Protein AF-A0A4D7CC90-F1 (afdb_monomer_lite)

Secondary structure (DSSP, 8-state):
-EEETTTTEEHHHHHHHHHHS---SHHHHHHHTT---SS-TTHHHHHHHHHHHHHHHS---

InterPro domains:
  IPR007419 BFD-like [2Fe-2S]-binding domain [PF04324] (2-51)
  IPR041854 BFD-like [2Fe-2S]-binding domain superfamily [G3DSA:1.10.10.1100] (1-55)
  IPR052371 Bacterioferritin-associated ferredoxin [PTHR37424] (1-55)

Foldseek 3Di:
DQLDPVLRDDLVLLLVLLVVDVDLAPQRSQVSVVHGDDPCPSRVVSNVSSVVSVVVVDPDD

Organism: NCBI:txid1763828

Radius of gyration: 10.99 Å; chains: 1; bounding box: 28×21×31 Å

Structure (mmCIF, N/CA/C/O backbone):
data_AF-A0A4D7CC90-F1
#
_entry.id   AF-A0A4D7CC90-F1
#
loop_
_atom_site.group_PDB
_atom_site.id
_atom_site.type_symbol
_atom_site.label_atom_id
_atom_site.label_alt_id
_atom_site.label_comp_id
_atom_site.label_asym_id
_atom_site.label_entity_id
_atom_site.label_seq_id
_atom_site.pdbx_PDB_ins_code
_atom_site.Cartn_x
_atom_site.Cartn_y
_atom_site.Cartn_z
_atom_site.occupancy
_atom_site.B_iso_or_equiv
_atom_site.auth_seq_id
_atom_site.auth_comp_id
_atom_site.auth_asym_id
_atom_site.auth_atom_id
_atom_site.pdbx_PDB_model_num
ATOM 1 N N . MET A 1 1 ? 3.131 -11.309 -2.336 1.00 90.62 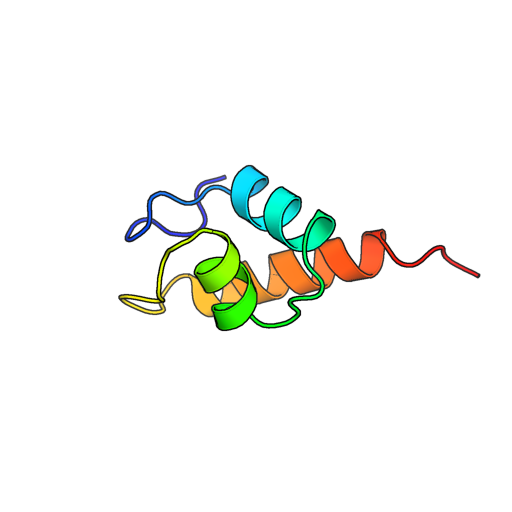1 MET A N 1
ATOM 2 C CA . MET A 1 1 ? 3.105 -11.645 -0.890 1.00 90.62 1 MET A CA 1
ATOM 3 C C . MET A 1 1 ? 1.972 -10.893 -0.182 1.00 90.62 1 MET A C 1
ATOM 5 O O . MET A 1 1 ? 1.493 -9.922 -0.754 1.00 90.62 1 MET A O 1
ATOM 9 N N . ILE A 1 2 ? 1.490 -11.339 0.992 1.00 97.06 2 ILE A N 1
ATOM 10 C CA . ILE A 1 2 ? 0.552 -10.538 1.815 1.00 97.06 2 ILE A CA 1
ATOM 11 C C . ILE A 1 2 ? 1.328 -9.363 2.418 1.00 97.06 2 ILE A C 1
ATOM 13 O O . ILE A 1 2 ? 2.384 -9.573 3.007 1.00 97.06 2 ILE A O 1
ATOM 17 N N . VAL A 1 3 ? 0.798 -8.149 2.273 1.00 97.88 3 VAL A N 1
ATOM 18 C CA . VAL A 1 3 ? 1.362 -6.909 2.827 1.00 97.88 3 VAL A CA 1
ATOM 19 C C . VAL A 1 3 ? 0.612 -6.501 4.091 1.00 97.88 3 VAL A C 1
ATOM 21 O O . VAL A 1 3 ? 1.237 -6.190 5.099 1.00 97.88 3 VAL A O 1
ATOM 24 N N . CYS A 1 4 ? -0.725 -6.519 4.066 1.00 98.19 4 CYS A N 1
ATOM 25 C CA . CYS A 1 4 ? -1.557 -6.116 5.198 1.00 98.19 4 CYS A CA 1
ATOM 26 C C . CYS A 1 4 ? -2.605 -7.177 5.497 1.00 98.19 4 CYS A C 1
ATOM 28 O O . CYS A 1 4 ? -3.513 -7.391 4.702 1.00 98.19 4 CYS A O 1
ATOM 30 N N . PHE A 1 5 ? -2.516 -7.789 6.675 1.00 97.88 5 PHE A N 1
ATOM 31 C CA . PHE A 1 5 ? -3.514 -8.762 7.109 1.00 97.88 5 PHE A CA 1
ATOM 32 C C . PHE A 1 5 ? -4.856 -8.104 7.469 1.00 97.88 5 PHE A C 1
ATOM 34 O O . PHE A 1 5 ? -5.903 -8.641 7.139 1.00 97.88 5 PHE A O 1
ATOM 41 N N . CYS A 1 6 ? -4.845 -6.920 8.097 1.00 98.06 6 CYS A N 1
ATOM 42 C CA . CYS A 1 6 ? -6.076 -6.241 8.524 1.00 98.06 6 CYS A CA 1
ATOM 43 C C . CYS A 1 6 ? -7.003 -5.863 7.363 1.00 98.06 6 CYS A C 1
ATOM 45 O O . CYS A 1 6 ? -8.215 -5.872 7.536 1.00 98.06 6 CYS A O 1
ATOM 47 N N . ASN A 1 7 ? -6.424 -5.517 6.211 1.00 97.06 7 ASN A N 1
ATOM 48 C CA . ASN A 1 7 ? -7.152 -5.066 5.024 1.00 97.06 7 ASN A CA 1
ATOM 49 C C . ASN A 1 7 ? -7.111 -6.096 3.878 1.00 97.06 7 ASN A C 1
ATOM 51 O O . ASN A 1 7 ? -7.495 -5.760 2.765 1.00 97.06 7 ASN A O 1
ATOM 55 N N . ASP A 1 8 ? -6.606 -7.310 4.134 1.00 97.62 8 ASP A N 1
ATOM 56 C CA . ASP A 1 8 ? -6.397 -8.376 3.138 1.00 97.62 8 ASP A CA 1
ATOM 57 C C . ASP A 1 8 ? -5.678 -7.911 1.852 1.00 97.62 8 ASP A C 1
ATOM 59 O O . ASP A 1 8 ? -6.043 -8.265 0.735 1.00 97.62 8 ASP A O 1
ATOM 63 N N . LEU A 1 9 ? -4.629 -7.095 2.005 1.00 97.81 9 LEU A N 1
ATOM 64 C CA . LEU A 1 9 ? -3.874 -6.555 0.872 1.00 97.81 9 LEU A CA 1
ATOM 65 C C . LEU A 1 9 ? -2.647 -7.398 0.560 1.00 97.81 9 LEU A C 1
ATOM 67 O O . LEU A 1 9 ? -1.845 -7.730 1.444 1.00 97.81 9 LEU A O 1
ATOM 71 N N . ARG A 1 10 ? -2.434 -7.651 -0.727 1.00 98.19 10 ARG A N 1
ATOM 72 C CA . ARG A 1 10 ? -1.238 -8.278 -1.289 1.00 98.19 10 ARG A CA 1
ATOM 73 C C . ARG A 1 10 ? -0.377 -7.241 -1.993 1.00 98.19 10 ARG A C 1
ATOM 75 O O . ARG A 1 10 ? -0.823 -6.153 -2.344 1.00 98.19 10 ARG A O 1
ATOM 82 N N . GLU A 1 11 ? 0.874 -7.607 -2.251 1.00 97.50 11 GLU A N 1
ATOM 83 C CA . GLU A 1 11 ? 1.788 -6.760 -3.020 1.00 97.50 11 GLU A CA 1
ATOM 84 C C . GLU A 1 11 ? 1.181 -6.354 -4.360 1.00 97.50 11 GLU A C 1
ATOM 86 O O . GLU A 1 11 ? 1.295 -5.203 -4.743 1.00 97.50 11 GLU A O 1
ATOM 91 N N . THR A 1 12 ? 0.499 -7.264 -5.057 1.00 97.19 12 THR A N 1
ATOM 92 C CA . THR A 1 12 ? -0.154 -6.965 -6.339 1.00 97.19 12 THR A CA 1
ATOM 93 C C . THR A 1 12 ? -1.165 -5.831 -6.228 1.00 97.19 12 THR A C 1
ATOM 95 O O . THR A 1 12 ? -1.216 -4.989 -7.122 1.00 97.19 12 THR A O 1
ATOM 98 N N . ASP A 1 13 ? -1.916 -5.769 -5.129 1.00 96.94 13 ASP A N 1
ATOM 99 C CA . ASP A 1 13 ? -2.925 -4.732 -4.902 1.00 96.94 13 ASP A CA 1
ATOM 100 C C . ASP A 1 13 ? -2.243 -3.382 -4.674 1.00 96.94 13 ASP A C 1
ATOM 102 O O . ASP A 1 13 ? -2.574 -2.394 -5.327 1.00 96.94 13 ASP A O 1
ATOM 106 N N . VAL A 1 14 ? -1.206 -3.362 -3.828 1.00 96.25 14 VAL A N 1
ATOM 107 C CA . VAL A 1 14 ? -0.414 -2.156 -3.546 1.00 96.25 14 VAL A CA 1
ATOM 108 C C . VAL A 1 14 ? 0.302 -1.661 -4.806 1.00 96.25 14 VAL A C 1
ATOM 110 O O . VAL A 1 14 ? 0.199 -0.485 -5.141 1.00 96.25 14 V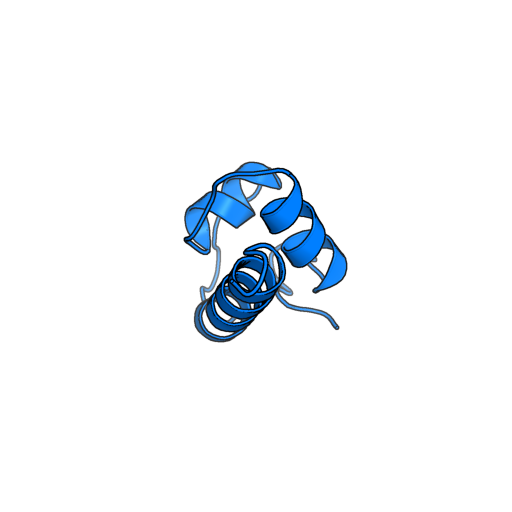AL A O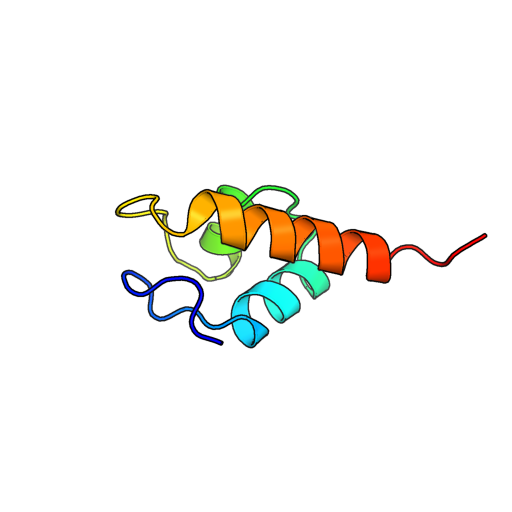 1
ATOM 113 N N . ARG A 1 15 ? 0.971 -2.545 -5.559 1.00 95.75 15 ARG A N 1
ATOM 114 C CA . ARG A 1 15 ? 1.664 -2.187 -6.809 1.00 95.75 15 ARG A CA 1
ATOM 115 C C . ARG A 1 15 ? 0.687 -1.642 -7.853 1.00 95.75 15 ARG A C 1
ATOM 117 O O . ARG A 1 15 ? 0.974 -0.644 -8.509 1.00 95.75 15 ARG A O 1
ATOM 124 N N . THR A 1 16 ? -0.490 -2.255 -7.988 1.00 95.19 16 THR A N 1
ATOM 125 C CA . THR A 1 16 ? -1.532 -1.783 -8.916 1.00 95.19 16 THR A CA 1
ATOM 126 C C . THR A 1 16 ? -2.065 -0.412 -8.503 1.00 95.19 16 THR A C 1
ATOM 128 O O . THR A 1 16 ? -2.215 0.470 -9.351 1.00 95.19 16 THR A O 1
ATOM 131 N N . ALA A 1 17 ? -2.289 -0.190 -7.208 1.00 95.44 17 ALA A N 1
ATOM 132 C CA . ALA A 1 17 ? -2.706 1.105 -6.683 1.00 95.44 17 ALA A CA 1
ATOM 133 C C . ALA A 1 17 ? -1.653 2.197 -6.927 1.00 95.44 17 ALA A C 1
ATOM 135 O O . ALA A 1 17 ? -1.993 3.293 -7.364 1.00 95.44 17 ALA A O 1
ATOM 136 N N . VAL A 1 18 ? -0.365 1.901 -6.746 1.00 95.69 18 VAL A N 1
ATOM 137 C CA . VAL A 1 18 ? 0.720 2.856 -7.047 1.00 95.69 18 VAL A CA 1
ATOM 138 C C . VAL A 1 18 ? 0.769 3.216 -8.533 1.00 95.69 18 VAL A C 1
ATOM 140 O O . VAL A 1 18 ? 1.039 4.356 -8.883 1.00 95.69 18 VAL A O 1
ATOM 143 N N . ARG A 1 19 ? 0.476 2.270 -9.430 1.00 92.44 19 ARG A N 1
ATOM 144 C CA . ARG A 1 19 ? 0.477 2.514 -10.886 1.00 92.44 19 ARG A CA 1
ATOM 145 C C . ARG A 1 19 ? -0.729 3.309 -11.373 1.00 92.44 19 ARG A C 1
ATOM 147 O O . ARG A 1 19 ? -0.648 3.978 -12.398 1.00 92.44 19 ARG A O 1
AT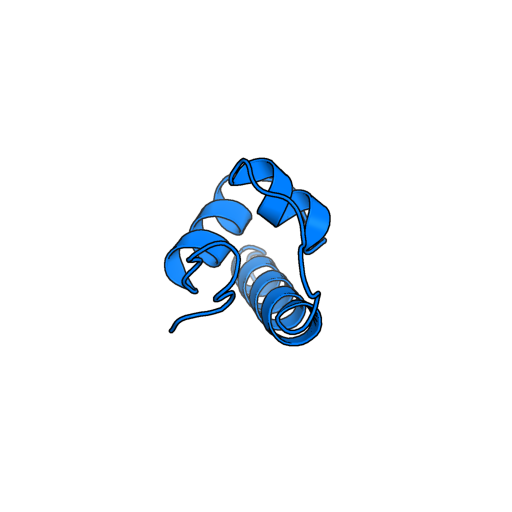OM 154 N N . THR A 1 20 ? -1.853 3.194 -10.675 1.00 90.75 20 THR A N 1
ATOM 155 C CA . THR A 1 20 ? -3.128 3.819 -11.061 1.00 90.75 20 THR A CA 1
ATOM 156 C C . THR A 1 20 ? -3.383 5.139 -10.341 1.00 90.75 20 THR A C 1
ATOM 158 O O . THR A 1 20 ? -4.295 5.875 -10.713 1.00 90.75 20 THR A O 1
ATOM 161 N N . THR A 1 21 ? -2.572 5.467 -9.335 1.00 85.38 21 THR A N 1
ATOM 162 C CA . THR A 1 21 ? -2.746 6.655 -8.499 1.00 85.38 21 THR A CA 1
ATOM 163 C C . THR A 1 21 ? -1.439 7.428 -8.373 1.00 85.38 21 THR A C 1
ATOM 165 O O . THR A 1 21 ? -0.355 6.875 -8.500 1.00 85.38 21 THR A O 1
ATOM 168 N N . ALA A 1 22 ? -1.525 8.724 -8.077 1.00 78.38 22 ALA A N 1
ATOM 169 C CA . ALA A 1 22 ? -0.350 9.546 -7.774 1.00 78.38 22 ALA A CA 1
ATOM 170 C C . ALA A 1 22 ? 0.063 9.482 -6.283 1.00 78.38 22 ALA A C 1
ATOM 172 O O . ALA A 1 22 ? 0.825 10.328 -5.812 1.00 78.38 22 ALA A O 1
ATOM 173 N N . GLY A 1 23 ? -0.479 8.530 -5.514 1.00 80.62 23 GLY A N 1
ATOM 174 C CA . GLY A 1 23 ? -0.255 8.429 -4.073 1.00 80.62 23 GLY A CA 1
ATOM 175 C C . GLY A 1 23 ? 1.158 7.953 -3.737 1.00 80.62 23 GLY A C 1
ATOM 176 O O . GLY A 1 23 ? 1.574 6.894 -4.199 1.00 80.62 23 GLY A O 1
ATOM 177 N N . ARG A 1 24 ? 1.894 8.725 -2.921 1.00 88.06 24 ARG A N 1
ATOM 178 C CA . ARG A 1 24 ? 3.255 8.387 -2.443 1.00 88.06 24 ARG A CA 1
ATOM 179 C C . ARG A 1 24 ? 3.328 7.857 -1.020 1.00 88.06 24 ARG A C 1
ATOM 181 O O . ARG A 1 24 ? 4.348 7.307 -0.632 1.00 88.06 24 ARG A O 1
ATOM 188 N N . SER A 1 25 ? 2.259 8.006 -0.253 1.00 94.50 25 SER A N 1
ATOM 189 C CA . SER A 1 25 ? 2.213 7.585 1.148 1.00 94.50 25 SER A CA 1
ATOM 190 C C . SER A 1 25 ? 1.311 6.371 1.308 1.00 94.50 25 SER A C 1
ATOM 192 O O . SER A 1 25 ? 0.310 6.255 0.590 1.00 94.50 25 SER A O 1
ATOM 194 N N . VAL A 1 26 ? 1.608 5.514 2.285 1.00 96.38 26 VAL A N 1
ATOM 195 C CA . VAL A 1 26 ? 0.773 4.348 2.626 1.00 96.38 26 VAL A CA 1
ATOM 196 C C . VAL A 1 26 ? -0.699 4.735 2.776 1.00 96.38 26 VAL A C 1
ATOM 198 O O . VAL A 1 26 ? -1.556 4.089 2.182 1.00 96.38 26 VAL A O 1
ATOM 201 N N . GLU A 1 27 ? -1.005 5.822 3.488 1.00 95.50 27 GLU A N 1
ATOM 202 C CA . GLU A 1 27 ? -2.368 6.321 3.685 1.00 95.50 27 GLU A CA 1
ATOM 203 C C . GLU A 1 27 ? -3.067 6.616 2.357 1.00 95.50 27 GLU A C 1
ATOM 205 O O . GLU A 1 27 ? -4.209 6.211 2.157 1.00 95.50 27 GLU A O 1
ATOM 210 N N . SER A 1 28 ? -2.379 7.301 1.439 1.00 95.06 28 SER A N 1
ATOM 211 C CA . SER A 1 28 ? -2.945 7.671 0.137 1.00 95.06 28 SER A CA 1
ATOM 212 C C . SER A 1 28 ? -3.222 6.447 -0.735 1.00 95.06 28 SER A C 1
ATOM 214 O O . SER A 1 28 ? -4.271 6.360 -1.372 1.00 95.06 28 SER A O 1
ATOM 216 N N . VAL A 1 29 ? -2.318 5.466 -0.707 1.00 96.12 29 VAL A N 1
ATOM 217 C CA . VAL A 1 29 ? -2.461 4.217 -1.457 1.00 96.12 29 VAL A CA 1
ATOM 218 C C . VAL A 1 29 ? -3.591 3.370 -0.869 1.00 96.12 29 VAL A C 1
ATOM 220 O O . VAL A 1 29 ? -4.444 2.888 -1.609 1.00 96.12 29 VAL A O 1
ATOM 223 N N . TYR A 1 30 ? -3.679 3.249 0.455 1.00 96.38 30 TYR A N 1
ATOM 224 C CA . TYR A 1 30 ? -4.736 2.477 1.117 1.00 96.38 30 TYR A CA 1
ATOM 225 C C . TYR A 1 30 ? -6.107 3.126 0.911 1.00 96.38 30 TYR A C 1
ATOM 227 O O . TYR A 1 30 ? -7.071 2.427 0.593 1.00 96.38 30 TYR A O 1
ATOM 235 N N . ALA A 1 31 ? -6.180 4.459 0.983 1.00 95.38 31 ALA A N 1
ATOM 236 C CA . ALA A 1 31 ? -7.400 5.204 0.693 1.00 95.38 31 ALA A CA 1
ATOM 237 C C . ALA A 1 31 ? -7.881 4.974 -0.748 1.00 95.38 31 ALA A C 1
ATOM 239 O O . ALA A 1 31 ? -9.079 4.819 -0.973 1.00 95.38 31 ALA A O 1
ATOM 240 N N . SER A 1 32 ? -6.963 4.882 -1.717 1.00 95.44 32 SER A N 1
ATOM 241 C CA . SER A 1 32 ? -7.315 4.567 -3.109 1.00 95.44 32 SER A CA 1
ATOM 242 C C . SER A 1 32 ? -7.859 3.149 -3.306 1.00 95.44 32 SER A C 1
ATOM 244 O O . SER A 1 32 ? -8.662 2.913 -4.204 1.00 95.44 32 SER A O 1
ATOM 246 N N . LEU A 1 33 ? -7.469 2.225 -2.425 1.00 95.12 33 LEU A N 1
ATOM 247 C CA . LEU A 1 33 ? -7.996 0.864 -2.343 1.00 95.12 33 LEU A CA 1
ATOM 248 C C . LEU A 1 33 ? -9.304 0.790 -1.532 1.00 95.12 33 LEU A C 1
ATOM 250 O O . LEU A 1 33 ? -9.830 -0.297 -1.311 1.00 95.12 33 LEU A O 1
ATOM 254 N N . GLY A 1 34 ? -9.837 1.930 -1.079 1.00 95.69 34 GLY A N 1
ATOM 255 C CA . GLY A 1 34 ? -11.083 2.004 -0.317 1.00 95.69 34 GLY A CA 1
ATOM 256 C C . GLY A 1 34 ? -10.950 1.563 1.140 1.00 95.69 34 GLY A C 1
ATOM 257 O O . GLY A 1 34 ? -11.955 1.243 1.771 1.00 95.69 34 GLY A O 1
ATOM 258 N N . CYS A 1 35 ? -9.731 1.539 1.686 1.00 95.69 35 CYS A N 1
ATOM 259 C CA . CYS A 1 35 ? -9.467 1.123 3.060 1.00 95.69 35 CYS A CA 1
ATOM 260 C C . CYS A 1 35 ? -8.667 2.178 3.841 1.00 95.69 35 CYS A C 1
ATOM 262 O O . CYS A 1 35 ? -8.107 3.120 3.281 1.00 95.69 35 CYS A O 1
ATOM 264 N N . GLN A 1 36 ? -8.614 2.026 5.164 1.00 95.50 36 GLN A N 1
ATOM 265 C CA . GLN A 1 36 ? -7.797 2.859 6.047 1.00 95.50 36 GLN A CA 1
ATOM 266 C C . GLN A 1 36 ? -6.763 1.993 6.771 1.00 95.50 36 GLN A C 1
ATOM 268 O O . GLN A 1 36 ? -6.932 0.781 6.927 1.00 95.50 36 GLN A O 1
ATOM 273 N N . LEU A 1 37 ? -5.677 2.609 7.235 1.00 94.94 37 LEU A N 1
AT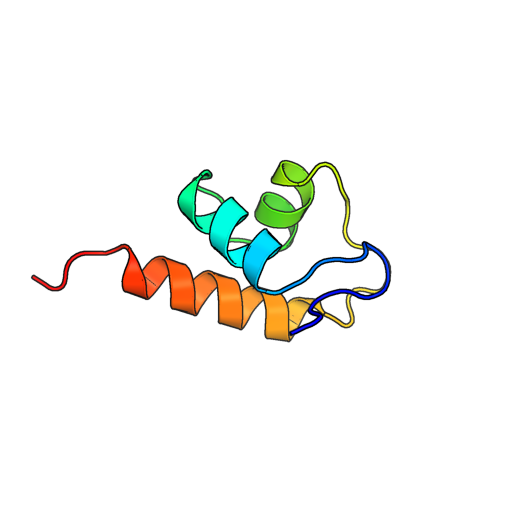OM 274 C CA . LEU A 1 37 ? -4.721 1.937 8.111 1.00 94.94 37 LEU A CA 1
ATOM 275 C C . LEU A 1 37 ? -5.398 1.533 9.432 1.00 94.94 37 LEU A C 1
ATOM 277 O O . LEU A 1 37 ? -6.138 2.310 10.027 1.00 94.94 37 LEU A O 1
ATOM 281 N N . GLN A 1 38 ? -5.145 0.296 9.865 1.00 95.88 38 GLN A N 1
ATOM 282 C CA . GLN A 1 38 ? -5.697 -0.284 11.094 1.00 95.88 38 GLN A CA 1
ATOM 283 C C . GLN A 1 38 ? -4.600 -0.376 12.168 1.00 95.88 38 GLN A C 1
ATOM 285 O O . GLN A 1 38 ? -4.383 0.567 12.918 1.00 95.88 38 GLN A O 1
ATOM 290 N N . CYS A 1 39 ? -3.849 -1.482 12.219 1.00 97.31 39 CYS A N 1
ATOM 291 C CA . CYS A 1 39 ? -2.817 -1.706 13.242 1.00 97.31 39 CYS A CA 1
ATOM 292 C C . CYS A 1 39 ? -1.444 -1.082 12.926 1.00 97.31 39 CYS A C 1
ATOM 294 O O . CYS A 1 39 ? -0.557 -1.095 13.776 1.00 97.31 39 CYS A O 1
ATOM 296 N N . GLY A 1 40 ? -1.225 -0.611 11.692 1.00 96.00 40 GLY A N 1
ATOM 297 C CA . GLY A 1 40 ? 0.027 0.029 11.265 1.00 96.00 40 GLY A CA 1
ATOM 298 C C . GLY A 1 40 ? 1.242 -0.890 11.084 1.00 96.00 40 GLY A C 1
ATOM 299 O O . GLY A 1 40 ? 2.258 -0.439 10.571 1.00 96.00 40 GLY A O 1
ATOM 300 N N . GLN A 1 41 ? 1.157 -2.178 11.430 1.00 97.81 41 GLN A N 1
ATOM 301 C CA . GLN A 1 41 ? 2.302 -3.105 11.374 1.00 97.81 41 GLN A CA 1
ATOM 302 C C . GLN A 1 41 ? 2.889 -3.272 9.964 1.00 97.81 41 GLN A C 1
ATOM 304 O O . GLN A 1 41 ? 4.083 -3.497 9.806 1.00 97.81 41 GLN A O 1
ATOM 309 N N . CYS A 1 42 ? 2.058 -3.131 8.932 1.00 97.62 42 CYS A N 1
ATOM 310 C CA . CYS A 1 42 ? 2.485 -3.211 7.541 1.00 97.62 42 CYS A CA 1
ATOM 311 C C . CYS A 1 42 ? 3.126 -1.923 7.011 1.00 97.62 42 CYS A C 1
ATOM 313 O O . CYS A 1 42 ? 3.673 -1.957 5.915 1.00 97.62 42 CYS A O 1
ATOM 315 N N . ALA A 1 43 ? 3.051 -0.795 7.729 1.00 97.06 43 ALA A N 1
ATOM 316 C CA . ALA A 1 43 ? 3.321 0.526 7.160 1.00 97.06 43 ALA A CA 1
ATOM 317 C C . ALA A 1 43 ? 4.746 0.664 6.607 1.00 97.06 43 ALA A C 1
ATOM 319 O O . ALA A 1 43 ? 4.918 1.159 5.500 1.00 97.06 43 ALA A O 1
ATOM 320 N N . CYS A 1 44 ? 5.755 0.174 7.332 1.00 97.50 44 CYS A N 1
ATOM 321 C CA . CYS A 1 44 ? 7.148 0.287 6.899 1.00 97.50 44 CYS A CA 1
ATOM 322 C C . CYS A 1 44 ? 7.405 -0.506 5.604 1.00 97.50 44 CYS A C 1
ATOM 324 O O . CYS A 1 44 ? 7.888 0.054 4.625 1.00 97.50 44 CYS A O 1
ATOM 326 N N . TYR A 1 45 ? 6.971 -1.770 5.558 1.00 97.69 45 TYR A N 1
ATOM 327 C CA . TYR A 1 45 ? 7.103 -2.609 4.363 1.00 97.69 45 TYR A CA 1
ATOM 328 C C . TYR A 1 45 ? 6.234 -2.118 3.194 1.00 97.69 45 TYR A C 1
ATOM 330 O O . TYR A 1 45 ? 6.667 -2.120 2.045 1.00 97.69 45 TYR A O 1
ATOM 338 N N . ALA A 1 46 ? 5.010 -1.660 3.471 1.00 97.38 46 ALA A N 1
ATOM 339 C CA . ALA A 1 46 ? 4.135 -1.086 2.456 1.00 97.38 46 ALA A CA 1
ATOM 340 C C . ALA A 1 46 ? 4.751 0.175 1.835 1.00 97.38 46 ALA A C 1
ATOM 342 O O . ALA A 1 46 ? 4.671 0.333 0.623 1.00 97.38 46 ALA A O 1
ATOM 343 N N . GLN A 1 47 ? 5.383 1.039 2.637 1.00 97.44 47 GLN A N 1
ATOM 344 C CA . GLN A 1 47 ? 6.061 2.234 2.135 1.00 97.44 47 GLN A CA 1
ATOM 345 C C . GLN A 1 47 ? 7.265 1.871 1.259 1.00 97.44 47 GLN A C 1
ATOM 347 O O . GLN A 1 47 ? 7.367 2.383 0.151 1.00 97.44 47 GLN A O 1
ATOM 352 N N . GLU A 1 48 ? 8.110 0.930 1.688 1.00 97.25 48 GLU A N 1
ATOM 353 C CA . GLU A 1 48 ? 9.243 0.450 0.880 1.00 97.25 48 GLU A CA 1
ATOM 354 C C . GLU A 1 48 ? 8.784 -0.102 -0.479 1.00 97.25 48 GLU A C 1
ATOM 356 O O . GLU A 1 48 ? 9.374 0.188 -1.524 1.00 97.25 48 GLU A O 1
ATOM 361 N N . LEU A 1 49 ? 7.686 -0.863 -0.481 1.00 96.38 49 LEU A N 1
ATOM 362 C CA . LEU A 1 49 ? 7.080 -1.384 -1.699 1.00 96.38 49 LEU A CA 1
ATOM 363 C C . LEU A 1 49 ? 6.569 -0.259 -2.612 1.00 96.38 49 LEU A C 1
ATOM 365 O O . LEU A 1 49 ? 6.771 -0.320 -3.825 1.00 96.38 49 LEU A O 1
ATOM 369 N N . ILE A 1 50 ? 5.919 0.757 -2.038 1.00 96.00 50 ILE A N 1
ATOM 370 C CA . ILE A 1 50 ? 5.436 1.935 -2.770 1.00 96.00 50 ILE A CA 1
ATOM 371 C C . ILE A 1 50 ? 6.609 2.683 -3.406 1.00 96.00 50 ILE A C 1
ATOM 373 O O . ILE A 1 50 ? 6.575 2.946 -4.607 1.00 96.00 50 ILE A O 1
ATOM 377 N N . ASP A 1 51 ? 7.657 2.969 -2.637 1.00 95.50 51 ASP A N 1
ATOM 378 C CA . ASP A 1 51 ? 8.839 3.696 -3.105 1.00 95.50 51 ASP A CA 1
ATOM 379 C C . ASP A 1 51 ? 9.552 2.931 -4.229 1.00 95.50 51 ASP A C 1
ATOM 381 O O . ASP A 1 51 ? 9.913 3.508 -5.258 1.00 95.50 51 ASP A O 1
ATOM 385 N N . THR A 1 52 ? 9.682 1.610 -4.073 1.00 94.62 52 THR A N 1
ATOM 386 C CA . THR A 1 52 ? 10.270 0.725 -5.088 1.00 94.62 52 THR A CA 1
ATOM 387 C C . THR A 1 52 ? 9.478 0.764 -6.393 1.00 94.62 52 THR A C 1
ATOM 389 O O . THR A 1 52 ? 10.059 0.921 -7.469 1.00 94.62 52 THR A O 1
ATOM 392 N N . GLU A 1 53 ? 8.149 0.654 -6.325 1.00 94.88 53 GLU A N 1
ATOM 393 C CA . GLU A 1 53 ? 7.305 0.730 -7.520 1.00 94.88 53 GLU A CA 1
ATOM 394 C C . GLU A 1 53 ? 7.374 2.094 -8.194 1.00 94.88 53 GLU A C 1
ATOM 396 O O . GLU A 1 53 ? 7.444 2.165 -9.418 1.00 94.88 53 GLU A O 1
ATOM 401 N N . GLN A 1 54 ? 7.376 3.177 -7.419 1.00 91.56 54 GLN A N 1
ATOM 402 C CA . GLN A 1 54 ? 7.486 4.522 -7.973 1.00 91.56 54 GLN A CA 1
ATOM 403 C C . GLN A 1 54 ? 8.816 4.738 -8.676 1.00 91.56 54 GLN A C 1
ATOM 405 O O . GLN A 1 54 ? 8.829 5.267 -9.786 1.00 91.56 54 GLN A O 1
ATOM 410 N N . SER A 1 55 ? 9.918 4.280 -8.081 1.00 91.94 55 SER A N 1
ATOM 411 C CA . SER A 1 55 ? 11.229 4.348 -8.722 1.00 91.94 55 SER A CA 1
ATOM 412 C C . SER A 1 55 ? 11.278 3.550 -10.027 1.00 91.94 55 SER A C 1
ATOM 414 O O . SER A 1 55 ? 12.008 3.936 -10.932 1.00 91.94 55 SER A O 1
ATOM 416 N N . ALA A 1 56 ? 10.500 2.470 -10.150 1.00 89.25 56 ALA A N 1
ATOM 417 C CA . ALA A 1 56 ? 10.397 1.685 -11.380 1.00 89.25 56 ALA A CA 1
ATOM 418 C C . ALA A 1 56 ? 9.502 2.332 -12.459 1.00 89.25 56 ALA A C 1
ATOM 420 O O . ALA A 1 56 ? 9.557 1.922 -13.618 1.00 89.25 56 ALA A O 1
ATOM 421 N N . LEU A 1 57 ? 8.655 3.303 -12.094 1.00 85.00 57 LEU A N 1
ATOM 422 C CA . LEU A 1 57 ? 7.793 4.038 -13.030 1.00 85.00 57 LEU A CA 1
ATOM 423 C C . LEU A 1 57 ? 8.475 5.258 -13.648 1.00 85.00 57 LEU A C 1
ATOM 425 O O . LEU A 1 57 ? 8.067 5.692 -14.725 1.00 85.00 57 LEU A O 1
ATOM 429 N N . VAL A 1 58 ? 9.491 5.815 -12.988 1.00 74.19 58 VAL A N 1
ATOM 430 C CA . VAL A 1 58 ? 10.309 6.883 -13.566 1.00 74.19 58 VAL A CA 1
ATOM 431 C C . VAL A 1 58 ? 11.217 6.253 -14.632 1.00 74.19 58 VAL A C 1
ATOM 433 O O . VAL A 1 58 ? 11.991 5.355 -14.297 1.00 74.19 58 VAL A O 1
ATOM 436 N N . PRO A 1 59 ? 11.142 6.663 -15.913 1.00 56.88 59 PRO A N 1
ATOM 437 C CA . PRO A 1 59 ? 12.112 6.224 -16.907 1.00 56.88 59 PRO A CA 1
ATOM 438 C C . PRO A 1 59 ? 13.503 6.677 -16.457 1.00 56.88 59 PRO A C 1
ATOM 440 O O . PRO A 1 59 ? 13.680 7.846 -16.124 1.00 56.88 59 PRO 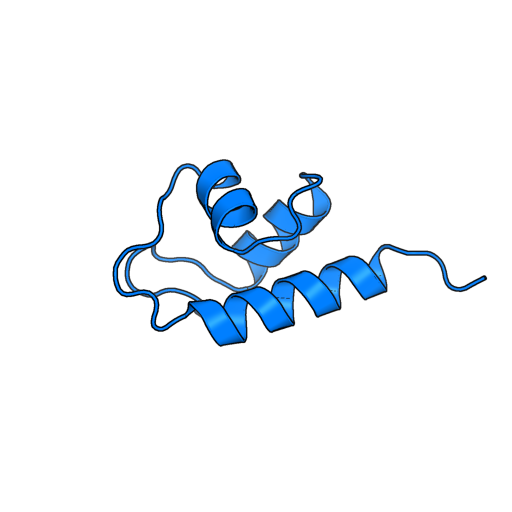A O 1
ATOM 443 N N . ALA A 1 60 ? 14.471 5.760 -16.427 1.00 55.97 60 ALA A N 1
ATOM 444 C CA . ALA A 1 60 ? 15.868 6.132 -16.251 1.00 55.97 60 ALA A CA 1
ATOM 445 C C . ALA A 1 60 ? 16.285 7.010 -17.443 1.00 55.97 60 ALA A C 1
ATOM 447 O O . ALA A 1 60 ? 16.260 6.538 -18.582 1.00 55.97 60 ALA A O 1
ATOM 448 N N . GLU A 1 61 ? 16.577 8.283 -17.169 1.00 47.00 61 GLU A N 1
ATOM 449 C CA . GLU A 1 61 ? 17.196 9.226 -18.112 1.00 47.00 61 GLU A CA 1
ATOM 450 C C . GLU A 1 61 ? 18.650 8.841 -18.416 1.00 47.00 61 GLU A C 1
ATOM 452 O O . GLU A 1 61 ? 19.366 8.412 -17.478 1.00 47.00 61 GLU A O 1
#

Sequence (61 aa):
MIVCFCNDLRETDVRTAVRTTAGRSVESVYASLGCQLQCGQCACYAQELIDTEQSALVPAE

pLDDT: mean 92.39, std 10.14, range [47.0, 98.19]